Protein AF-A0A4R9VBL8-F1 (afdb_monomer)

pLDDT: mean 77.9, std 12.7, range [45.5, 93.44]

Structure (mmCIF, N/CA/C/O backbone):
data_AF-A0A4R9VBL8-F1
#
_entry.id   AF-A0A4R9VBL8-F1
#
loop_
_atom_site.group_PDB
_atom_site.id
_atom_site.type_symbol
_atom_site.label_atom_id
_atom_site.label_alt_id
_atom_site.label_comp_id
_atom_site.label_asym_id
_atom_site.label_entity_id
_atom_site.label_seq_id
_atom_site.pdbx_PDB_ins_code
_atom_site.Cartn_x
_atom_site.Cartn_y
_atom_site.Cartn_z
_atom_site.occupancy
_atom_site.B_iso_or_equiv
_atom_site.auth_seq_id
_atom_site.auth_comp_id
_atom_site.auth_asym_id
_atom_site.auth_atom_id
_atom_site.pdbx_PDB_model_num
ATOM 1 N N . MET A 1 1 ? -3.486 17.771 -2.226 1.00 45.50 1 MET A N 1
ATOM 2 C CA . MET A 1 1 ? -2.116 17.627 -1.689 1.00 45.50 1 MET A CA 1
ATOM 3 C C . MET A 1 1 ? -2.255 17.175 -0.242 1.00 45.50 1 MET A C 1
ATOM 5 O O . MET A 1 1 ? -2.818 17.929 0.540 1.00 45.50 1 MET A O 1
ATOM 9 N N . ILE A 1 2 ? -1.898 15.932 0.090 1.00 52.06 2 ILE A N 1
ATOM 10 C CA . ILE A 1 2 ? -1.921 15.443 1.479 1.00 52.06 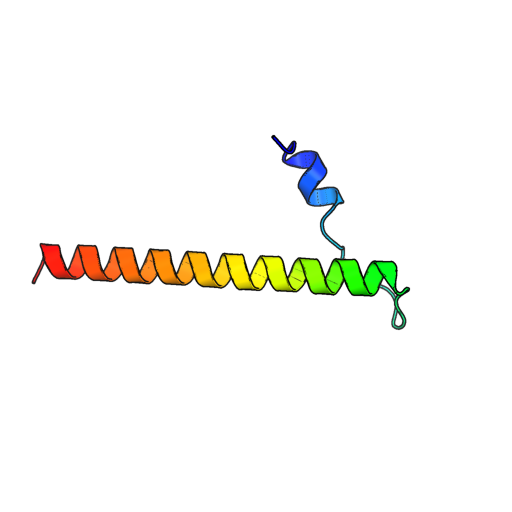2 ILE A CA 1
ATOM 11 C C . ILE A 1 2 ? -0.515 15.649 2.037 1.00 52.06 2 ILE A C 1
ATOM 13 O O . ILE A 1 2 ? 0.447 15.136 1.473 1.00 52.06 2 ILE A O 1
ATOM 17 N N . GLU A 1 3 ? -0.406 16.430 3.108 1.00 50.06 3 GLU A N 1
ATOM 18 C CA . GLU A 1 3 ? 0.827 16.621 3.876 1.00 50.06 3 GLU A CA 1
ATOM 19 C C . GLU A 1 3 ? 1.419 15.246 4.255 1.00 50.06 3 GLU A C 1
ATOM 21 O O . GLU A 1 3 ? 0.716 14.444 4.887 1.00 50.06 3 GLU A O 1
ATOM 26 N N . PRO A 1 4 ? 2.687 14.942 3.919 1.00 55.69 4 PRO A N 1
ATOM 27 C CA . PRO A 1 4 ? 3.267 13.615 4.143 1.00 55.69 4 PRO A CA 1
ATOM 28 C C . PRO A 1 4 ? 3.276 13.220 5.629 1.00 55.69 4 PRO A C 1
ATOM 30 O O . PRO A 1 4 ? 3.101 12.049 5.957 1.00 55.69 4 PRO A O 1
ATOM 33 N N . GLY A 1 5 ? 3.377 14.199 6.538 1.00 57.62 5 GLY A N 1
ATOM 34 C CA . GLY A 1 5 ? 3.298 13.978 7.986 1.00 57.62 5 GLY A CA 1
ATOM 35 C C . GLY A 1 5 ? 1.902 13.609 8.501 1.00 57.62 5 GLY A C 1
ATOM 36 O O . GLY A 1 5 ? 1.786 12.963 9.534 1.00 57.62 5 GLY A O 1
ATOM 37 N N . LYS A 1 6 ? 0.832 13.956 7.775 1.00 53.19 6 LYS A N 1
ATOM 38 C CA . LYS A 1 6 ? -0.549 13.623 8.163 1.00 53.19 6 LYS A CA 1
ATOM 39 C C . LYS A 1 6 ? -0.986 12.259 7.623 1.00 53.19 6 LYS A C 1
ATOM 41 O O . LYS A 1 6 ? -1.812 11.588 8.235 1.00 53.19 6 LYS A O 1
ATOM 46 N N . ALA A 1 7 ? -0.412 11.838 6.495 1.00 55.84 7 ALA A N 1
ATOM 47 C CA . ALA A 1 7 ? -0.675 10.531 5.895 1.00 55.84 7 ALA A CA 1
ATOM 48 C C . ALA A 1 7 ? -0.169 9.370 6.771 1.00 55.84 7 ALA A C 1
ATOM 50 O O . ALA A 1 7 ? -0.834 8.342 6.860 1.00 55.84 7 ALA A O 1
ATOM 51 N N . ILE A 1 8 ? 0.965 9.546 7.462 1.00 57.31 8 ILE A N 1
ATOM 52 C CA . ILE A 1 8 ? 1.526 8.511 8.346 1.00 57.31 8 ILE A CA 1
ATOM 53 C C . ILE A 1 8 ? 0.683 8.277 9.608 1.00 57.31 8 ILE A C 1
ATOM 55 O O . ILE A 1 8 ? 0.572 7.137 10.051 1.00 57.31 8 ILE A O 1
ATOM 59 N N . ASP A 1 9 ? 0.042 9.318 10.151 1.00 61.62 9 ASP A N 1
ATOM 60 C CA . ASP A 1 9 ? -0.863 9.190 11.303 1.00 61.62 9 ASP A CA 1
ATOM 61 C C . ASP A 1 9 ? -2.212 8.569 10.920 1.00 61.62 9 ASP A C 1
ATOM 63 O O . ASP A 1 9 ? -2.873 7.954 11.756 1.00 61.62 9 ASP A O 1
ATOM 67 N N . ALA A 1 10 ? -2.610 8.691 9.651 1.00 62.75 10 ALA A N 1
ATOM 68 C CA . ALA A 1 10 ? -3.799 8.034 9.116 1.00 62.75 10 ALA A CA 1
ATOM 69 C C . ALA A 1 10 ? -3.578 6.540 8.827 1.00 62.75 10 ALA A C 1
ATOM 71 O O . ALA A 1 10 ? -4.546 5.812 8.603 1.00 62.75 10 ALA A O 1
ATOM 72 N N . MET A 1 11 ? -2.326 6.070 8.824 1.00 66.06 11 MET A N 1
ATOM 73 C CA . MET A 1 11 ? -2.027 4.677 8.529 1.00 66.06 11 MET A CA 1
ATOM 74 C C . MET A 1 11 ? -2.296 3.819 9.772 1.00 66.06 11 MET A C 1
ATOM 76 O O . MET A 1 11 ? -1.774 4.111 10.855 1.00 66.06 11 MET A O 1
ATOM 80 N N . PRO A 1 12 ? -3.117 2.762 9.660 1.00 68.62 12 PRO A N 1
ATOM 81 C CA . PRO A 1 12 ? -3.479 1.954 10.814 1.00 68.62 12 PRO A CA 1
ATOM 82 C C . PRO A 1 12 ? -2.225 1.324 11.443 1.00 68.62 12 PRO A C 1
ATOM 84 O O . PRO A 1 12 ? -1.438 0.647 10.779 1.00 68.62 12 PRO A O 1
ATOM 87 N N . ARG A 1 13 ? -2.022 1.555 12.748 1.00 72.88 13 ARG A N 1
ATOM 88 C CA . ARG A 1 13 ? -0.948 0.932 13.550 1.00 72.88 13 ARG A CA 1
ATOM 89 C C . ARG A 1 13 ? -1.331 -0.477 13.962 1.00 72.88 13 ARG A C 1
ATOM 91 O O . ARG A 1 13 ? -2.521 -0.748 14.138 1.00 72.88 13 ARG A O 1
ATOM 98 N N . ARG A 1 14 ? -0.336 -1.384 14.029 1.00 73.75 14 ARG A N 1
ATOM 99 C CA . ARG A 1 14 ? -0.562 -2.834 14.215 1.00 73.75 14 ARG A CA 1
ATOM 100 C C . ARG A 1 14 ? -1.605 -3.078 15.310 1.00 73.75 14 ARG A C 1
ATOM 102 O O . ARG A 1 14 ? -1.492 -2.431 16.355 1.00 73.75 14 ARG A O 1
ATOM 109 N N . PRO A 1 15 ? -2.572 -3.995 15.105 1.00 76.00 15 PRO A N 1
ATOM 110 C CA . PRO A 1 15 ? -3.558 -4.313 16.127 1.00 76.00 15 PRO A CA 1
ATOM 111 C C . PRO A 1 15 ? -2.843 -4.691 17.425 1.00 76.00 15 PRO A C 1
ATOM 113 O O . PRO A 1 15 ? -2.081 -5.656 17.454 1.00 76.00 15 PRO A O 1
ATOM 116 N N . SER A 1 16 ? -3.051 -3.918 18.488 1.00 75.00 16 SER A N 1
ATOM 117 C CA . SER A 1 16 ? -2.528 -4.237 19.822 1.00 75.00 16 SER A CA 1
ATOM 118 C C . SER A 1 16 ? -3.487 -5.130 20.614 1.00 75.00 16 SER A C 1
ATOM 120 O O . SER A 1 16 ? -3.077 -5.784 21.570 1.00 75.00 16 SER A O 1
ATOM 122 N N . ALA A 1 17 ? -4.757 -5.181 20.202 1.00 77.62 17 ALA A N 1
ATOM 123 C CA . ALA A 1 17 ? -5.811 -5.971 20.821 1.00 77.62 17 ALA A CA 1
ATOM 124 C C . ALA A 1 17 ? -6.195 -7.188 19.965 1.00 77.62 17 ALA A C 1
ATOM 126 O O . ALA A 1 17 ? -6.140 -7.154 18.737 1.00 77.62 17 ALA A O 1
ATOM 127 N N . ARG A 1 18 ? -6.648 -8.262 20.631 1.00 80.75 18 ARG A N 1
ATOM 128 C CA . ARG A 1 18 ? -7.137 -9.493 19.979 1.00 80.75 18 ARG A CA 1
ATOM 129 C C . ARG A 1 18 ? -8.499 -9.317 19.296 1.00 80.75 18 ARG A C 1
ATOM 131 O O . ARG A 1 18 ? -8.811 -10.067 18.378 1.00 80.75 18 ARG A O 1
ATOM 138 N N . ILE A 1 19 ? -9.306 -8.357 19.749 1.00 87.94 19 ILE A N 1
ATOM 139 C CA . ILE A 1 19 ? -10.601 -8.006 19.156 1.00 87.94 19 ILE A CA 1
ATOM 140 C C . ILE A 1 19 ? -10.540 -6.535 18.757 1.00 87.94 19 ILE A C 1
ATOM 142 O O . ILE A 1 19 ? -10.216 -5.687 19.586 1.00 87.94 19 ILE A O 1
ATOM 146 N N . LEU A 1 20 ? -10.852 -6.257 17.494 1.00 84.25 20 LEU A N 1
ATOM 147 C CA . LEU A 1 20 ? -10.889 -4.914 16.925 1.00 84.25 20 LEU A CA 1
ATOM 148 C C . LEU A 1 20 ? -12.323 -4.403 16.838 1.00 84.25 20 LEU A C 1
ATOM 150 O O . LEU A 1 20 ? -13.252 -5.171 16.575 1.00 84.25 20 LEU A O 1
ATOM 154 N N . ARG A 1 21 ? -12.508 -3.090 16.993 1.00 87.06 21 ARG A N 1
ATOM 155 C CA . ARG A 1 21 ? -13.773 -2.445 16.628 1.00 87.06 21 ARG A CA 1
ATOM 156 C C . ARG A 1 21 ? -13.927 -2.454 15.109 1.00 87.06 21 ARG A C 1
ATOM 158 O O . ARG A 1 21 ? -12.942 -2.435 14.375 1.00 87.06 21 ARG A O 1
ATOM 165 N N . ALA A 1 22 ? -15.168 -2.412 14.627 1.00 88.81 22 ALA A N 1
ATOM 166 C CA . ALA A 1 22 ? -15.463 -2.458 13.192 1.00 88.81 22 ALA A CA 1
ATOM 167 C C . ALA A 1 22 ? -14.706 -1.384 12.384 1.00 88.81 22 ALA A C 1
ATOM 169 O O . ALA A 1 22 ? -14.153 -1.684 11.330 1.00 88.81 22 ALA A O 1
ATOM 170 N N . ALA A 1 23 ? -14.618 -0.157 12.909 1.00 83.62 23 ALA A N 1
ATOM 171 C CA . ALA A 1 23 ? -13.877 0.930 12.269 1.00 83.62 23 ALA A CA 1
ATOM 172 C C . ALA A 1 23 ? -12.366 0.643 12.162 1.00 83.62 23 ALA A C 1
ATOM 174 O O . ALA A 1 23 ? -11.754 0.939 11.140 1.00 83.62 23 ALA A O 1
ATOM 175 N N . GLU A 1 24 ? -11.770 0.022 13.184 1.00 82.50 24 GLU A N 1
ATOM 176 C CA . GLU A 1 24 ? -10.349 -0.346 13.183 1.00 82.50 24 GLU A CA 1
ATOM 177 C C . GLU A 1 24 ? -10.082 -1.484 12.197 1.00 82.50 24 GLU A C 1
ATOM 179 O O . GLU A 1 24 ? -9.132 -1.416 11.421 1.00 82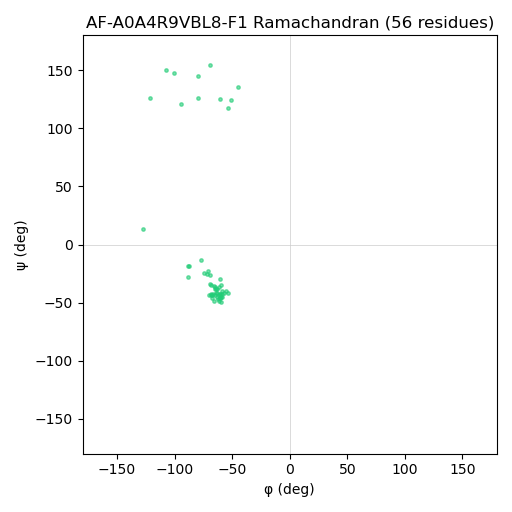.50 24 GLU A O 1
ATOM 184 N N . ALA A 1 25 ? -10.949 -2.500 12.178 1.00 86.25 25 ALA A N 1
ATOM 185 C CA . ALA A 1 25 ? -10.866 -3.589 11.210 1.00 86.25 25 ALA A CA 1
ATOM 186 C C . ALA A 1 25 ? -10.960 -3.068 9.767 1.00 86.25 25 ALA A C 1
ATOM 188 O O . ALA A 1 25 ? -10.212 -3.522 8.902 1.00 86.25 25 ALA A O 1
ATOM 189 N N . ARG A 1 26 ? -11.833 -2.084 9.516 1.00 85.75 26 ARG A N 1
ATOM 190 C CA . ARG A 1 26 ? -11.987 -1.475 8.194 1.00 85.75 26 ARG A CA 1
ATOM 191 C C . ARG A 1 26 ? -10.740 -0.707 7.765 1.00 85.75 26 ARG A C 1
ATOM 193 O O . ARG A 1 26 ? -10.232 -0.964 6.680 1.00 85.75 26 ARG A O 1
ATOM 200 N N . ALA A 1 27 ? -10.206 0.148 8.637 1.00 84.12 27 ALA A N 1
ATOM 201 C CA .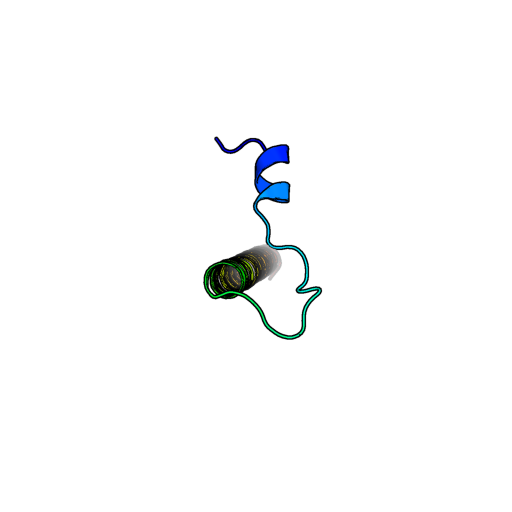 ALA A 1 27 ? -8.963 0.867 8.364 1.00 84.12 27 ALA A CA 1
ATOM 202 C C . ALA A 1 27 ? -7.816 -0.100 8.026 1.00 84.12 27 ALA A C 1
ATOM 204 O O . ALA A 1 27 ? -7.056 0.138 7.093 1.00 84.12 27 ALA A O 1
ATOM 205 N N . TRP A 1 28 ? -7.733 -1.227 8.739 1.00 83.31 28 TRP A N 1
ATOM 206 C CA . TRP A 1 28 ? -6.759 -2.287 8.483 1.00 83.31 28 TRP A CA 1
ATOM 207 C C . TRP A 1 28 ? -6.917 -2.960 7.117 1.00 83.31 28 TRP A C 1
ATOM 209 O O . TRP A 1 28 ? -5.922 -3.162 6.422 1.00 83.31 28 TRP A O 1
ATOM 219 N N . GLN A 1 29 ? -8.146 -3.299 6.728 1.00 84.81 29 GLN A N 1
ATOM 220 C CA . GLN A 1 29 ? -8.430 -3.882 5.415 1.00 84.81 29 GLN A CA 1
ATOM 221 C C . GLN A 1 29 ? -8.070 -2.914 4.287 1.00 84.81 29 GLN A C 1
ATOM 223 O O . GLN A 1 29 ? -7.378 -3.302 3.347 1.00 84.81 29 GLN A O 1
ATOM 228 N N . ASP A 1 30 ? -8.482 -1.653 4.417 1.00 83.19 30 ASP A N 1
ATOM 229 C CA 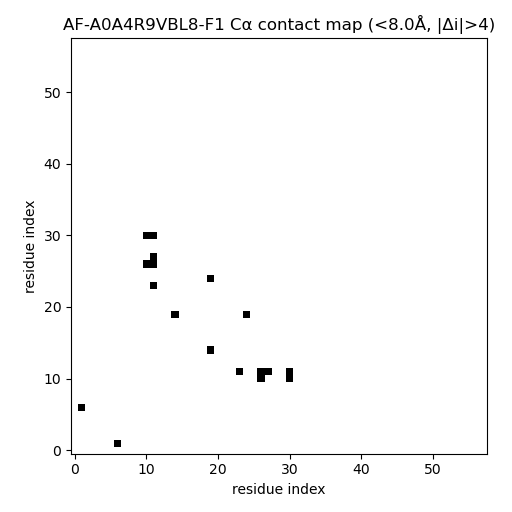. ASP A 1 30 ? -8.202 -0.619 3.421 1.00 83.19 30 ASP A CA 1
ATOM 230 C C . ASP A 1 30 ? -6.683 -0.349 3.320 1.00 83.19 30 ASP A C 1
ATOM 232 O O . ASP A 1 30 ? -6.139 -0.223 2.225 1.00 83.19 30 ASP A O 1
ATOM 236 N N . GLY A 1 31 ? -5.963 -0.359 4.449 1.00 82.00 31 GLY A N 1
ATOM 237 C CA . GLY A 1 31 ? -4.503 -0.245 4.473 1.00 82.00 31 GLY A CA 1
ATOM 238 C C . GLY A 1 31 ? -3.777 -1.425 3.813 1.00 82.00 31 GLY A C 1
ATOM 239 O O . GLY A 1 31 ? -2.778 -1.219 3.127 1.00 82.00 31 GLY A O 1
ATOM 240 N N . HIS A 1 32 ? -4.268 -2.659 3.976 1.00 81.88 32 HIS A N 1
ATOM 241 C CA . HIS A 1 32 ? -3.696 -3.822 3.288 1.00 81.88 32 HIS A CA 1
ATOM 242 C C . HIS A 1 32 ? -3.925 -3.747 1.777 1.00 81.88 32 HIS A C 1
ATOM 244 O O . HIS A 1 32 ? -2.994 -3.977 1.010 1.00 81.88 32 HIS A O 1
ATOM 250 N N . ALA A 1 33 ? -5.136 -3.369 1.356 1.00 78.25 33 ALA A N 1
ATOM 251 C CA . ALA A 1 33 ? -5.454 -3.177 -0.056 1.00 78.25 33 ALA A CA 1
ATOM 252 C C . ALA A 1 33 ? -4.522 -2.139 -0.706 1.00 78.25 33 ALA A C 1
ATOM 254 O O . ALA A 1 33 ? -3.985 -2.388 -1.782 1.00 78.25 33 ALA A O 1
ATOM 255 N N . PHE A 1 34 ? -4.240 -1.035 -0.006 1.00 78.81 34 PHE A N 1
ATOM 256 C CA . PHE A 1 34 ? -3.277 -0.027 -0.456 1.00 78.81 34 PHE A CA 1
ATOM 257 C C . PHE A 1 34 ? -1.854 -0.591 -0.633 1.00 78.81 34 PHE A C 1
ATOM 259 O O . PHE A 1 34 ? -1.180 -0.292 -1.618 1.00 78.81 34 PHE A O 1
ATOM 266 N N . LEU A 1 35 ? -1.379 -1.420 0.305 1.00 85.00 35 LEU A N 1
ATOM 267 C CA . LEU A 1 35 ? -0.046 -2.029 0.208 1.00 85.00 35 LEU A CA 1
ATOM 268 C C . LEU A 1 35 ? 0.055 -3.056 -0.927 1.00 85.00 35 LEU A C 1
ATOM 270 O O . LEU A 1 35 ? 1.117 -3.170 -1.546 1.00 85.00 35 LEU A O 1
ATOM 274 N N . ASP A 1 36 ? -1.017 -3.799 -1.195 1.00 84.69 36 ASP A N 1
ATOM 275 C CA . ASP A 1 36 ? -1.069 -4.762 -2.297 1.00 84.69 36 ASP A CA 1
ATOM 276 C C . ASP A 1 36 ? -1.045 -4.059 -3.658 1.00 84.69 36 ASP A C 1
ATOM 278 O O . ASP A 1 36 ? -0.281 -4.459 -4.538 1.00 84.69 36 ASP A O 1
ATOM 282 N N . GLU A 1 37 ? -1.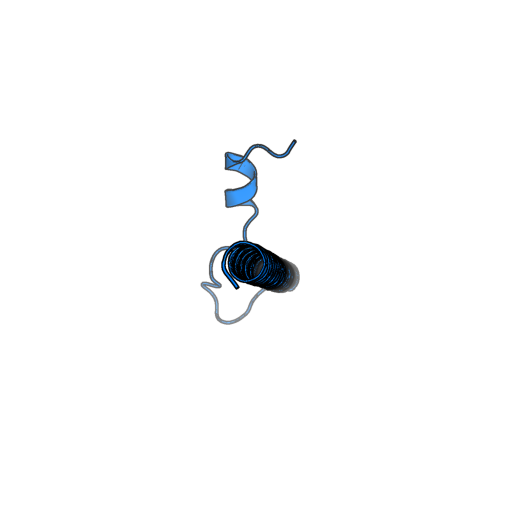812 -2.979 -3.814 1.00 80.62 37 GLU A N 1
ATOM 283 C CA . GLU A 1 37 ? -1.815 -2.154 -5.027 1.00 80.62 37 GLU A CA 1
ATOM 284 C C . GLU A 1 37 ? -0.433 -1.534 -5.275 1.00 80.62 37 GLU A C 1
ATOM 286 O O . GLU A 1 37 ? 0.152 -1.718 -6.342 1.00 80.62 37 GLU A O 1
ATOM 291 N N . ALA A 1 38 ? 0.173 -0.928 -4.248 1.00 83.62 38 ALA A N 1
ATOM 292 C CA . ALA A 1 38 ? 1.523 -0.374 -4.350 1.00 83.62 38 ALA A CA 1
ATOM 293 C C . ALA A 1 38 ? 2.576 -1.437 -4.723 1.00 83.62 38 ALA A C 1
ATOM 295 O O . ALA A 1 38 ? 3.536 -1.159 -5.450 1.00 83.62 38 ALA A O 1
ATOM 296 N N . ARG A 1 39 ? 2.414 -2.675 -4.236 1.00 89.69 39 ARG A N 1
ATOM 297 C CA . ARG A 1 39 ? 3.282 -3.798 -4.611 1.00 89.69 39 ARG A CA 1
ATOM 298 C C . ARG A 1 39 ? 3.079 -4.196 -6.070 1.00 89.69 39 ARG A C 1
ATOM 300 O O . ARG A 1 39 ? 4.072 -4.462 -6.750 1.00 89.69 39 ARG A O 1
ATOM 307 N N . HIS A 1 40 ? 1.832 -4.247 -6.530 1.00 91.00 40 HIS A N 1
ATOM 308 C CA . HIS A 1 40 ? 1.505 -4.547 -7.918 1.00 91.00 40 HIS A CA 1
ATOM 309 C C . HIS A 1 40 ? 2.129 -3.511 -8.859 1.00 91.00 40 HIS A C 1
ATOM 311 O O . HIS A 1 40 ? 2.873 -3.882 -9.766 1.00 91.00 40 HIS A O 1
ATOM 317 N N . ASP A 1 41 ? 1.952 -2.223 -8.575 1.00 89.81 41 ASP A N 1
ATOM 318 C CA . ASP A 1 41 ? 2.528 -1.132 -9.366 1.00 89.81 41 ASP A CA 1
ATOM 319 C C . ASP A 1 41 ? 4.056 -1.210 -9.438 1.00 89.81 41 ASP A C 1
ATOM 321 O O . ASP A 1 41 ? 4.656 -1.101 -10.512 1.00 89.81 41 ASP A O 1
ATOM 325 N N . ALA A 1 42 ? 4.710 -1.467 -8.301 1.00 92.81 42 ALA A N 1
ATOM 326 C CA . ALA A 1 42 ? 6.158 -1.636 -8.255 1.00 92.81 42 ALA A CA 1
ATOM 327 C C . ALA A 1 42 ? 6.632 -2.831 -9.101 1.00 92.81 42 ALA A C 1
ATOM 329 O O . ALA A 1 42 ? 7.698 -2.766 -9.722 1.00 92.81 42 ALA A O 1
ATOM 330 N N . GLN A 1 43 ? 5.863 -3.922 -9.137 1.00 93.44 43 GLN A N 1
ATOM 331 C CA . GLN A 1 43 ? 6.166 -5.069 -9.987 1.00 93.44 43 GLN A CA 1
ATOM 332 C C . GLN A 1 43 ? 6.012 -4.715 -11.471 1.00 93.44 43 GLN A C 1
ATOM 334 O O . GLN A 1 43 ? 6.929 -4.982 -12.249 1.00 93.44 43 GLN A O 1
ATOM 339 N N . GLN A 1 44 ? 4.925 -4.041 -11.847 1.00 93.25 44 GLN A N 1
ATOM 340 C CA . GLN A 1 44 ? 4.684 -3.602 -13.224 1.00 93.25 44 GLN A CA 1
ATOM 341 C C . GLN A 1 44 ? 5.801 -2.678 -13.729 1.00 93.25 44 GLN A C 1
ATOM 343 O O . GLN A 1 44 ? 6.304 -2.856 -14.841 1.00 93.25 44 GLN A O 1
ATOM 348 N N . LEU A 1 45 ? 6.258 -1.741 -12.892 1.00 92.81 45 LEU A N 1
ATOM 349 C CA . LEU A 1 45 ? 7.402 -0.870 -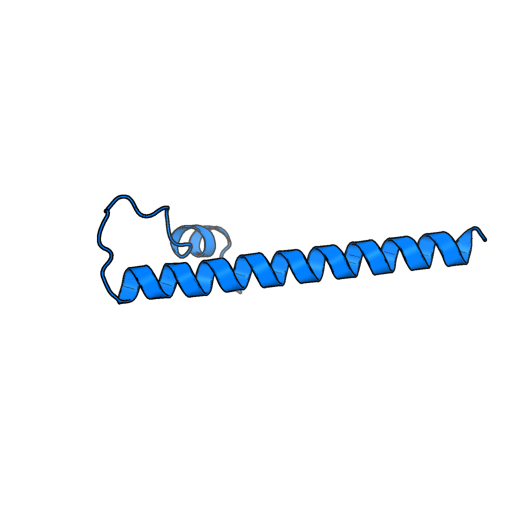13.179 1.00 92.81 45 LEU A CA 1
ATOM 350 C C . LEU A 1 45 ? 8.694 -1.660 -13.411 1.00 92.81 45 LEU A C 1
ATOM 352 O O . LEU A 1 45 ? 9.423 -1.389 -14.366 1.00 92.81 45 LEU A O 1
ATOM 356 N N . ARG A 1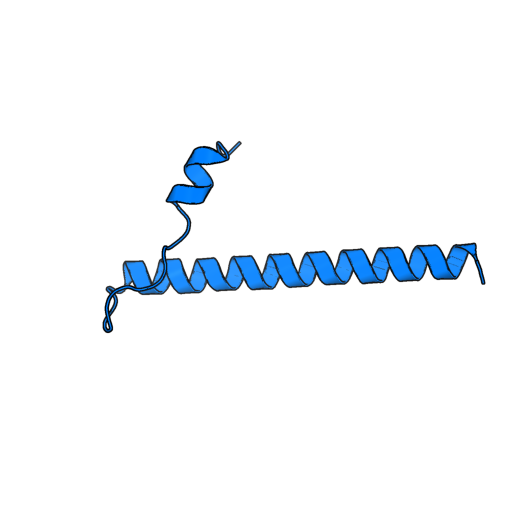 46 ? 8.978 -2.659 -12.568 1.00 91.25 46 ARG A N 1
ATOM 357 C CA . ARG A 1 46 ? 10.164 -3.519 -12.720 1.00 91.25 46 ARG A CA 1
ATOM 358 C C . ARG A 1 46 ? 10.116 -4.335 -14.004 1.00 91.25 46 ARG A C 1
ATOM 360 O O . ARG A 1 46 ? 11.131 -4.457 -14.687 1.00 91.25 46 ARG A O 1
ATOM 367 N N . GLU A 1 47 ? 8.957 -4.885 -14.344 1.00 92.31 47 GLU A N 1
ATOM 368 C CA . GLU A 1 47 ? 8.773 -5.644 -15.579 1.00 92.31 47 GLU A CA 1
ATOM 369 C C . GLU A 1 47 ? 8.908 -4.751 -16.814 1.00 92.31 47 GLU A C 1
ATOM 371 O O . GLU A 1 47 ? 9.587 -5.130 -17.770 1.00 92.31 47 GLU A O 1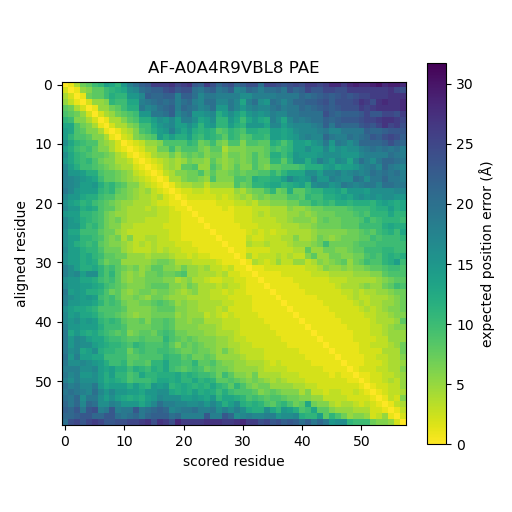
ATOM 376 N N . ALA A 1 48 ? 8.333 -3.546 -16.785 1.00 89.88 48 ALA A N 1
ATOM 377 C CA . ALA A 1 48 ? 8.494 -2.562 -17.850 1.00 89.88 48 ALA A CA 1
ATOM 378 C C . ALA A 1 48 ? 9.967 -2.170 -18.039 1.00 89.88 48 ALA A C 1
ATOM 380 O O . ALA A 1 48 ? 10.463 -2.205 -19.165 1.00 89.88 48 ALA A O 1
ATOM 381 N N . ALA A 1 49 ? 10.684 -1.889 -16.947 1.00 88.06 49 ALA A N 1
ATOM 382 C CA . ALA A 1 49 ? 12.111 -1.580 -16.984 1.00 88.06 49 ALA A CA 1
ATOM 383 C C . ALA A 1 49 ? 12.937 -2.747 -17.549 1.00 88.06 49 ALA A C 1
ATOM 385 O O . ALA A 1 49 ? 13.810 -2.541 -18.390 1.00 88.06 49 ALA A O 1
ATOM 386 N N . ARG A 1 50 ? 12.629 -3.987 -17.146 1.00 88.44 50 ARG A N 1
ATOM 387 C CA . ARG A 1 50 ? 13.303 -5.185 -17.664 1.00 88.44 50 ARG A CA 1
ATOM 388 C C . ARG A 1 50 ? 13.067 -5.376 -19.161 1.00 88.44 50 ARG A C 1
ATOM 390 O O . ARG A 1 50 ? 14.004 -5.725 -19.871 1.00 88.44 50 ARG A O 1
ATOM 397 N N . ARG A 1 51 ? 11.839 -5.150 -19.642 1.00 86.00 51 ARG A N 1
ATOM 398 C CA . ARG A 1 51 ? 11.510 -5.221 -21.076 1.00 86.00 51 ARG A CA 1
ATOM 399 C C . ARG A 1 51 ? 12.231 -4.141 -21.877 1.00 86.00 51 ARG A C 1
ATOM 401 O O . ARG A 1 51 ? 12.772 -4.460 -22.927 1.00 86.00 51 ARG A O 1
ATOM 408 N N . ALA A 1 52 ? 12.268 -2.906 -21.376 1.00 85.44 52 ALA A N 1
ATOM 409 C CA . ALA A 1 52 ? 12.985 -1.810 -22.025 1.00 85.44 52 ALA A CA 1
ATOM 410 C C . ALA A 1 52 ? 14.486 -2.114 -22.139 1.00 85.44 52 ALA A C 1
ATOM 412 O O . ALA A 1 52 ? 15.052 -2.017 -23.220 1.00 85.44 52 ALA A O 1
ATOM 413 N N . TYR A 1 53 ? 15.099 -2.592 -21.053 1.00 78.81 53 TYR A N 1
ATOM 414 C CA . TYR A 1 53 ? 16.503 -2.999 -21.059 1.00 78.81 53 TYR A CA 1
ATOM 415 C C . TYR A 1 53 ? 16.774 -4.150 -22.038 1.00 78.81 53 TYR A C 1
ATOM 417 O O . TYR A 1 53 ? 17.738 -4.110 -22.790 1.00 78.81 53 TYR A O 1
ATOM 425 N N . ALA A 1 54 ? 15.915 -5.172 -22.077 1.00 80.50 54 ALA A N 1
ATOM 426 C CA . A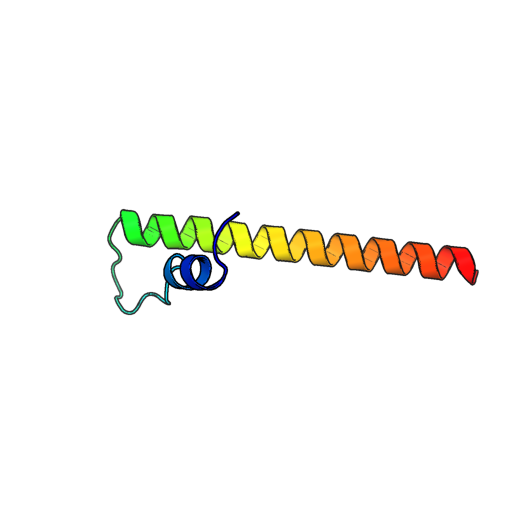LA A 1 54 ? 16.074 -6.270 -23.027 1.00 80.50 54 ALA A CA 1
ATOM 427 C C . ALA A 1 54 ? 15.913 -5.817 -24.488 1.00 80.50 54 ALA A C 1
ATOM 429 O O . ALA A 1 54 ? 16.629 -6.312 -25.343 1.00 80.50 54 ALA A O 1
ATOM 430 N N . ALA A 1 55 ? 15.007 -4.880 -24.777 1.00 79.00 55 ALA A N 1
ATOM 431 C CA . ALA A 1 55 ? 14.801 -4.360 -26.129 1.00 79.00 55 ALA A CA 1
ATOM 432 C C . ALA A 1 55 ? 15.977 -3.511 -26.641 1.00 79.00 55 ALA A C 1
ATOM 434 O O . ALA A 1 55 ? 16.170 -3.408 -27.846 1.00 79.00 55 ALA A O 1
ATOM 435 N N . GLU A 1 56 ? 16.741 -2.893 -25.740 1.00 73.56 56 GLU A N 1
ATOM 436 C CA . GLU A 1 56 ? 17.862 -2.021 -26.102 1.00 73.56 56 GLU A CA 1
ATOM 437 C C . GLU A 1 56 ? 19.194 -2.775 -26.258 1.00 73.56 56 GLU A C 1
ATOM 439 O O . GLU A 1 56 ? 20.110 -2.276 -26.907 1.00 73.56 56 GLU A O 1
ATOM 444 N N . TYR A 1 57 ? 19.300 -3.987 -25.700 1.00 64.44 57 TYR A N 1
ATOM 445 C CA . TYR A 1 57 ? 20.544 -4.769 -25.656 1.00 64.44 57 TYR A CA 1
ATOM 446 C C . TYR A 1 57 ? 20.417 -6.210 -26.200 1.00 64.44 57 TYR A C 1
ATOM 448 O O . TYR A 1 57 ? 21.320 -7.018 -25.968 1.00 64.44 57 TYR A O 1
ATOM 456 N N . ALA A 1 58 ? 19.324 -6.549 -26.893 1.00 58.88 58 ALA A N 1
ATOM 457 C CA . ALA A 1 58 ? 19.133 -7.824 -27.605 1.00 58.88 58 ALA A CA 1
ATOM 458 C C . ALA A 1 58 ? 19.226 -7.628 -29.122 1.00 58.88 58 ALA A C 1
ATOM 460 O O . ALA A 1 58 ? 19.773 -8.540 -29.782 1.00 58.88 58 ALA A O 1
#

Sequence (58 aa):
MIEPGKAIDAMPRRPSARILRAAEARAWQDGHAFLDEARHDAQQLREAARRAYAAEYA

Solvent-accessible surface area (backbone atoms only — not comparable to full-atom values): 3595 Å² total; per-residue (Å²): 137,80,59,70,79,58,56,61,74,70,48,70,70,79,81,88,57,99,72,71,55,73,68,57,51,47,46,44,52,55,50,49,53,52,53,51,51,56,48,49,52,54,48,53,52,52,51,52,52,51,50,53,53,48,71,76,76,111

Radius of gyration: 17.71 Å; Cα contacts (8 Å, |Δi|>4): 9; chains: 1; bounding box: 36×27×48 Å

Nearest PDB structures (foldseek):
  7ung-assembly1_C3  TM=5.984E-01  e=7.868E+00  Homo sapiens
  8i7o-assembly1_F7  TM=6.111E-01  e=9.793E+00  Mus musculus

Secondary structure (DSSP, 8-state):
---HHHHHHTSPP---SSS--HHHHHHHHHHHHHHHHHHHHHHHHHHHHHHHHHHHH-

Foldseek 3Di:
DDDPVVVVVLQQDDDPDPDDDPVSVVSVVVNVVVVVVVVVVVVVVVVVVVVVVVVVPD

Mean predicted aligned error: 9.33 Å